Protein AF-A0A4T0QCF4-F1 (afdb_monomer)

Solvent-accessible surface area (backbone atoms only — not comparable to full-atom values): 8649 Å² total; per-residue (Å²): 113,71,84,49,94,88,44,47,91,65,91,44,74,54,41,56,61,52,53,56,56,51,55,62,52,53,51,54,53,50,42,52,51,8,63,70,32,96,41,76,65,14,33,54,38,25,51,54,42,39,56,48,37,57,56,30,49,54,54,38,52,52,45,52,50,58,53,35,71,74,61,73,53,44,25,62,70,60,45,40,62,68,34,72,86,58,52,46,48,73,89,35,43,73,53,45,53,53,38,53,54,24,55,40,43,61,62,43,35,87,92,48,32,88,54,76,42,61,87,82,48,82,46,32,44,68,70,77,51,54,74,69,59,50,52,51,50,54,51,49,52,54,49,52,46,60,70,66,63,59,60,74,85,66

InterPro domains:
  IPR001694 NADH:ubiquinone oxidoreductase, subunit 1/F420H2 oxidoreductase subunit H [PF00146] (1-145)
  IPR001694 NADH:ubiquinone oxidoreductase, subunit 1/F420H2 oxidoreductase subunit H [PTHR11432] (1-145)
  IPR018086 NADH:ubiquinone oxidoreductase, subunit 1, conserved site [PS00668] (111-124)

Organism: NCBI:txid1708541

Radius of gyration: 17.41 Å; Cα contacts (8 Å, |Δi|>4): 140; chains: 1; bounding box: 43×21×47 Å

Sequence (154 aa):
MPFGTGLVIGDYPLGLYFTLAIGALGIYGVLLAGWSANSKYAFIGSLRSTAQLISYELVFSSCLLAVLFLCGTLNYTRMIETQQAVWFIFPLLPLFVMYFISVLAETNRTPFDLVEAESELVSGFMTEHGSLVFVFFFLGEYSSIEDIICPNYL

Foldseek 3Di:
DAPDQVRDPDFDQQQQVVVLVVLVVVLVVLQVLQVPDPDPLLNVLSVVLSVQLVVLSVLLVVLLVVLCVVQVTNTLNSLLVVCPVPHVCVVCVVSVVSNVVSLCLNLCHPPNVSRCPCPPGPRRSNVPDDPVVVVVVVVVSVVSNVVSPPSSND

pLDDT: mean 76.63, std 11.57, range [44.66, 91.0]

Structure (mmCIF, N/CA/C/O backbone):
data_AF-A0A4T0QCF4-F1
#
_entry.id   AF-A0A4T0QCF4-F1
#
loop_
_atom_site.group_PDB
_atom_site.id
_atom_site.type_symbol
_atom_site.label_atom_id
_atom_site.label_alt_id
_atom_site.label_comp_id
_atom_site.label_asym_id
_atom_site.label_entity_id
_atom_site.label_seq_id
_atom_site.pdbx_PDB_ins_code
_atom_site.Cartn_x
_atom_site.Cartn_y
_atom_site.Cartn_z
_atom_site.occupancy
_atom_site.B_iso_or_equiv
_atom_site.auth_seq_id
_atom_site.auth_comp_id
_atom_site.auth_asym_id
_atom_site.auth_atom_id
_atom_site.pdbx_PDB_model_num
ATOM 1 N N . MET A 1 1 ? 1.312 -5.238 13.443 1.00 65.56 1 MET A N 1
ATOM 2 C CA . MET A 1 1 ? 0.005 -5.804 13.059 1.00 65.56 1 MET A CA 1
ATOM 3 C C . MET A 1 1 ? -0.492 -6.710 14.174 1.00 65.56 1 MET A C 1
ATOM 5 O O . MET A 1 1 ? 0.321 -7.472 14.695 1.00 65.56 1 MET A O 1
ATOM 9 N N . PRO A 1 2 ? -1.753 -6.581 14.608 1.00 67.88 2 PRO A N 1
ATOM 10 C CA . PRO A 1 2 ? -2.372 -7.513 15.545 1.00 67.88 2 PRO A CA 1
ATOM 11 C C . PRO A 1 2 ? -2.864 -8.775 14.815 1.00 67.88 2 PRO A C 1
ATOM 13 O O . PRO A 1 2 ? -3.651 -8.683 13.880 1.00 67.88 2 PRO A O 1
ATOM 16 N N . PHE A 1 3 ? -2.427 -9.957 15.252 1.00 69.81 3 PHE A N 1
ATOM 17 C CA . PHE A 1 3 ? -2.906 -11.247 14.721 1.00 69.81 3 PHE A CA 1
ATOM 18 C C . PHE A 1 3 ? -4.048 -11.849 15.557 1.00 69.81 3 PHE A C 1
ATOM 20 O O . PHE A 1 3 ? -4.641 -12.858 15.189 1.00 69.81 3 PHE A O 1
ATOM 27 N N . GLY A 1 4 ? -4.355 -11.230 16.696 1.00 66.88 4 GLY A N 1
ATOM 28 C CA . GLY A 1 4 ? -5.403 -11.636 17.623 1.00 66.88 4 GLY A CA 1
ATOM 29 C C . GLY A 1 4 ? -5.385 -10.768 18.878 1.00 66.88 4 GLY A C 1
ATOM 30 O O . GLY A 1 4 ? -4.509 -9.914 19.044 1.00 66.88 4 GLY A O 1
ATOM 31 N N . THR A 1 5 ? -6.336 -10.989 19.786 1.00 63.38 5 THR A N 1
ATOM 32 C CA . THR A 1 5 ? -6.418 -10.267 21.066 1.00 63.38 5 THR A CA 1
ATOM 33 C C . THR A 1 5 ? -5.138 -10.468 21.881 1.00 63.38 5 THR A C 1
ATOM 35 O O . THR A 1 5 ? -4.864 -11.573 22.347 1.00 63.38 5 THR A O 1
ATOM 38 N N . GLY A 1 6 ? -4.337 -9.409 22.030 1.00 65.75 6 GLY A N 1
ATOM 39 C CA . GLY A 1 6 ? -3.051 -9.436 22.742 1.00 65.75 6 GLY A CA 1
ATOM 40 C C . GLY A 1 6 ? -1.864 -10.007 21.950 1.00 65.75 6 GLY A C 1
ATOM 41 O O . GLY A 1 6 ? -0.740 -9.973 22.442 1.00 65.75 6 GLY A O 1
ATOM 42 N N . LEU A 1 7 ? -2.075 -10.483 20.718 1.00 71.44 7 LEU A N 1
ATOM 43 C CA . LEU A 1 7 ? -1.019 -10.957 19.816 1.00 71.44 7 LEU A CA 1
ATOM 44 C C . LEU A 1 7 ? -0.554 -9.808 18.920 1.00 71.44 7 LEU A C 1
ATOM 46 O O . LEU A 1 7 ? -0.879 -9.742 17.733 1.00 71.44 7 LEU A O 1
ATOM 50 N N . VAL A 1 8 ? 0.192 -8.878 19.516 1.00 74.06 8 VAL A N 1
ATOM 51 C CA . VAL A 1 8 ? 0.767 -7.720 18.823 1.00 74.06 8 VAL A CA 1
ATOM 52 C C . VAL A 1 8 ? 2.252 -7.634 19.137 1.00 74.06 8 VAL A C 1
ATOM 54 O O . VAL A 1 8 ? 2.644 -7.645 20.299 1.00 74.06 8 VAL A O 1
ATOM 57 N N . ILE A 1 9 ? 3.080 -7.524 18.096 1.00 70.88 9 ILE A N 1
ATOM 58 C CA . ILE A 1 9 ? 4.541 -7.394 18.237 1.00 70.88 9 ILE A CA 1
ATOM 59 C C . ILE A 1 9 ? 4.910 -6.073 18.940 1.00 70.88 9 ILE A C 1
ATOM 61 O O . ILE A 1 9 ? 5.844 -6.027 19.733 1.00 70.88 9 ILE A O 1
ATOM 65 N N . GLY A 1 10 ? 4.148 -5.007 18.684 1.00 72.00 10 GLY A N 1
ATOM 66 C CA . GLY A 1 10 ? 4.257 -3.725 19.374 1.00 72.00 10 GLY A CA 1
ATOM 67 C C . GLY A 1 10 ? 2.939 -2.962 19.297 1.00 72.00 10 GLY A C 1
ATOM 68 O O . GLY A 1 10 ? 2.443 -2.692 18.201 1.00 72.00 10 GLY A O 1
ATOM 69 N N . ASP A 1 11 ? 2.361 -2.652 20.457 1.00 74.44 11 ASP A N 1
ATOM 70 C CA . ASP A 1 11 ? 1.136 -1.863 20.561 1.00 74.44 11 ASP A CA 1
ATOM 71 C C . ASP A 1 11 ? 1.480 -0.367 20.582 1.00 74.44 11 ASP A C 1
ATOM 73 O O . ASP A 1 11 ? 1.794 0.216 21.622 1.00 74.44 11 ASP A O 1
ATOM 77 N N . TYR A 1 12 ? 1.496 0.243 19.396 1.00 80.38 12 TYR A N 1
ATOM 78 C CA . TYR A 1 12 ? 1.795 1.661 19.236 1.00 80.38 12 TYR A CA 1
ATOM 79 C C . TYR A 1 12 ? 0.503 2.486 19.167 1.00 80.38 12 TYR A C 1
ATOM 81 O O . TYR A 1 12 ? -0.371 2.193 18.346 1.00 80.38 12 TYR A O 1
ATOM 89 N N . PRO A 1 13 ? 0.396 3.599 19.922 1.00 82.75 13 PRO A N 1
ATOM 90 C CA . PRO A 1 13 ? -0.788 4.460 19.882 1.00 82.75 13 PRO A CA 1
ATOM 91 C C . PRO A 1 13 ? -1.001 5.142 18.519 1.00 82.75 13 PRO A C 1
ATOM 93 O O . PRO A 1 13 ? -2.112 5.568 18.221 1.00 82.75 13 PRO A O 1
ATOM 96 N N . LEU A 1 14 ? 0.049 5.233 17.694 1.00 84.56 14 LEU A N 1
ATOM 97 C CA . LEU A 1 14 ? 0.043 5.829 16.353 1.00 84.56 14 LEU A CA 1
ATOM 98 C C . LEU A 1 14 ? 0.211 4.766 15.248 1.00 84.56 14 LEU A C 1
ATOM 100 O O . LEU A 1 14 ? 0.788 5.050 14.201 1.00 84.56 14 LEU A O 1
ATOM 104 N N . GLY A 1 15 ? -0.264 3.538 15.484 1.00 83.44 15 GLY A N 1
ATOM 105 C CA . GLY A 1 15 ? -0.063 2.401 14.580 1.00 83.44 15 GLY A CA 1
ATOM 106 C C . GLY A 1 15 ? -0.485 2.665 13.130 1.00 83.44 15 GLY A C 1
ATOM 107 O O . GLY A 1 15 ? 0.269 2.340 12.214 1.00 83.44 15 GLY A O 1
ATOM 108 N N . LEU A 1 16 ? -1.641 3.302 12.917 1.00 85.12 16 LEU A N 1
ATOM 109 C CA . LEU A 1 16 ? -2.133 3.616 11.569 1.00 85.12 16 LEU A CA 1
ATOM 110 C C . LEU A 1 16 ? -1.285 4.661 10.830 1.00 85.12 16 LEU A C 1
ATOM 112 O O . LEU A 1 16 ? -1.070 4.548 9.630 1.00 85.12 16 LEU A O 1
ATOM 116 N N . TYR A 1 17 ? -0.743 5.658 11.530 1.00 86.44 17 TYR A N 1
ATOM 117 C CA . TYR A 1 17 ? 0.171 6.610 10.889 1.00 86.44 17 TYR A CA 1
ATOM 118 C C . TYR A 1 17 ? 1.507 5.973 10.518 1.00 86.44 17 TYR A C 1
ATOM 120 O O . TYR A 1 17 ? 2.120 6.362 9.528 1.00 86.44 17 TYR A O 1
ATOM 128 N N . PHE A 1 18 ? 1.964 5.005 11.310 1.00 86.12 18 PHE A N 1
ATOM 129 C CA . PHE A 1 18 ? 3.225 4.325 11.056 1.00 86.12 18 PHE A CA 1
ATOM 130 C C . PHE A 1 18 ? 3.196 3.518 9.753 1.00 86.12 18 PHE A C 1
ATOM 132 O O . PHE A 1 18 ? 4.159 3.566 8.993 1.00 86.12 18 PHE A O 1
ATOM 139 N N . THR A 1 19 ? 2.096 2.826 9.454 1.00 83.00 19 THR A N 1
ATOM 140 C CA . THR A 1 19 ? 1.975 2.075 8.192 1.00 83.00 19 THR A CA 1
ATOM 141 C C . THR A 1 19 ? 1.875 2.995 6.988 1.00 83.00 19 THR A C 1
ATOM 143 O O . THR A 1 19 ? 2.583 2.762 6.017 1.00 83.00 19 THR A O 1
ATOM 146 N N . LEU A 1 20 ? 1.104 4.083 7.082 1.00 84.56 20 LEU A N 1
ATOM 147 C CA . LEU A 1 20 ? 1.063 5.121 6.045 1.00 84.56 20 LEU A CA 1
ATOM 148 C C . LEU A 1 20 ? 2.457 5.708 5.769 1.00 84.56 20 LEU A C 1
ATOM 150 O O . LEU A 1 20 ? 2.844 5.916 4.624 1.00 84.56 20 LEU A O 1
ATOM 154 N N . ALA A 1 21 ? 3.248 5.948 6.819 1.00 87.75 21 ALA A N 1
ATOM 155 C CA . ALA A 1 21 ? 4.607 6.457 6.664 1.00 87.75 21 ALA A CA 1
ATOM 156 C C . ALA A 1 21 ? 5.545 5.447 5.977 1.00 87.75 21 ALA A C 1
ATOM 158 O O . ALA A 1 21 ? 6.400 5.854 5.193 1.00 87.75 21 ALA A O 1
ATOM 159 N N . ILE A 1 22 ? 5.397 4.147 6.256 1.00 85.00 22 ILE A N 1
ATOM 160 C CA . ILE A 1 22 ? 6.180 3.096 5.591 1.00 85.00 22 ILE A CA 1
ATOM 161 C C . ILE A 1 22 ? 5.757 2.931 4.127 1.00 85.00 22 ILE A C 1
ATOM 163 O O . ILE A 1 22 ? 6.637 2.839 3.273 1.00 85.00 22 ILE A O 1
ATOM 167 N N . GLY A 1 23 ? 4.454 2.959 3.824 1.00 81.50 23 GLY A N 1
ATOM 168 C CA . GLY A 1 23 ? 3.940 2.899 2.447 1.00 81.50 23 GLY A CA 1
ATOM 169 C C . GLY A 1 23 ? 4.537 4.002 1.571 1.00 81.50 23 GLY A C 1
ATOM 170 O O . GLY A 1 23 ? 5.157 3.732 0.540 1.00 81.50 23 GLY A O 1
ATOM 171 N N . ALA A 1 24 ? 4.536 5.241 2.075 1.00 84.94 24 ALA A N 1
ATOM 172 C CA . ALA A 1 24 ? 5.143 6.382 1.390 1.00 84.94 24 ALA A CA 1
ATOM 173 C C . ALA A 1 24 ? 6.654 6.217 1.107 1.00 84.94 24 ALA A C 1
ATOM 175 O O . ALA A 1 24 ? 7.157 6.744 0.111 1.00 84.94 24 ALA A O 1
ATOM 176 N N . LEU A 1 25 ? 7.398 5.484 1.947 1.00 86.62 25 LEU A N 1
ATOM 177 C CA . LEU A 1 25 ? 8.819 5.200 1.707 1.00 86.62 25 LEU A CA 1
ATOM 178 C C . LEU A 1 25 ? 9.036 4.214 0.546 1.00 86.62 25 LEU A C 1
ATOM 180 O O . LEU A 1 25 ? 10.048 4.321 -0.150 1.00 86.62 25 LEU A O 1
ATOM 184 N N . GLY A 1 26 ? 8.089 3.305 0.292 1.00 82.88 26 GLY A N 1
ATOM 185 C CA . GLY A 1 26 ? 8.157 2.337 -0.809 1.00 82.88 26 GLY A CA 1
ATOM 186 C C . GLY A 1 26 ? 8.233 2.999 -2.190 1.00 82.88 26 GLY A C 1
ATOM 187 O O . GLY A 1 26 ? 8.994 2.561 -3.055 1.00 82.88 26 GLY A O 1
ATOM 188 N N . ILE A 1 27 ? 7.543 4.130 -2.364 1.00 85.56 27 ILE A N 1
ATOM 189 C CA . ILE A 1 27 ? 7.520 4.913 -3.610 1.00 85.56 27 ILE A CA 1
ATOM 190 C C . ILE A 1 27 ? 8.929 5.395 -3.995 1.00 85.56 27 ILE A C 1
ATOM 192 O O . ILE A 1 27 ? 9.322 5.341 -5.164 1.00 85.56 27 ILE A O 1
ATOM 196 N N . TYR A 1 28 ? 9.731 5.820 -3.014 1.00 86.75 28 TYR A N 1
ATOM 197 C CA . TYR A 1 28 ? 11.112 6.239 -3.262 1.00 86.75 28 TYR A CA 1
ATOM 198 C C . TYR A 1 28 ? 11.989 5.085 -3.754 1.00 86.75 28 TYR A C 1
ATOM 200 O O . TYR A 1 28 ? 12.886 5.312 -4.567 1.00 86.75 28 TYR A O 1
ATOM 208 N N . GLY A 1 29 ? 11.716 3.856 -3.305 1.00 84.00 29 GLY A N 1
ATOM 209 C CA . GLY A 1 29 ? 12.415 2.659 -3.770 1.00 84.00 29 GLY A CA 1
ATOM 210 C C . GLY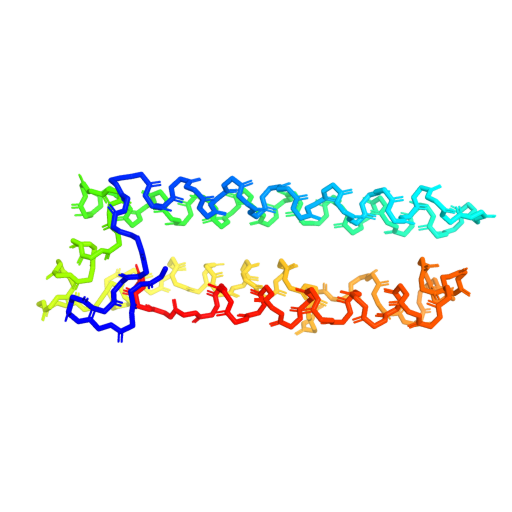 A 1 29 ? 12.284 2.475 -5.281 1.00 84.00 29 GLY A C 1
ATOM 211 O O . GLY A 1 29 ? 13.290 2.300 -5.967 1.00 84.00 29 GLY A O 1
ATOM 212 N N . VAL A 1 30 ? 11.067 2.613 -5.814 1.00 81.12 30 VAL A N 1
ATOM 213 C CA . VAL A 1 30 ? 10.782 2.470 -7.253 1.00 81.12 30 VAL A CA 1
ATOM 214 C C . VAL A 1 30 ? 11.442 3.585 -8.073 1.00 81.12 30 VAL A C 1
ATOM 216 O O . VAL A 1 30 ? 12.015 3.331 -9.135 1.00 81.12 30 VAL A O 1
ATOM 219 N N . LEU A 1 31 ? 11.427 4.820 -7.566 1.00 85.19 31 LEU A N 1
ATOM 220 C CA . LEU A 1 31 ? 12.036 5.961 -8.252 1.00 85.19 31 LEU A CA 1
ATOM 221 C C . LEU A 1 31 ? 13.566 5.848 -8.321 1.00 85.19 31 LEU A C 1
ATOM 223 O O . LEU A 1 31 ? 14.158 6.071 -9.378 1.00 85.19 31 LEU A O 1
ATOM 227 N N . LEU A 1 32 ? 14.215 5.483 -7.212 1.00 86.31 32 LEU A N 1
ATOM 228 C CA . LEU A 1 32 ? 15.669 5.311 -7.164 1.00 86.31 32 LEU A CA 1
ATOM 229 C C . LEU A 1 32 ? 16.124 4.104 -7.993 1.00 86.31 32 LEU A C 1
ATOM 231 O O . LEU A 1 32 ? 17.146 4.186 -8.676 1.00 86.31 32 LEU A O 1
ATOM 235 N N . ALA A 1 33 ? 15.342 3.021 -7.997 1.00 80.44 33 ALA A N 1
ATOM 236 C CA . ALA A 1 33 ? 15.586 1.846 -8.827 1.00 80.44 33 ALA A CA 1
ATOM 237 C C . ALA A 1 33 ? 15.636 2.186 -10.318 1.00 80.44 33 ALA A C 1
ATOM 239 O O . ALA A 1 33 ? 16.565 1.779 -11.017 1.00 80.44 33 ALA A O 1
ATOM 240 N N . GLY A 1 34 ? 14.674 2.976 -10.796 1.00 79.62 34 GLY A N 1
ATOM 241 C CA . GLY A 1 34 ? 14.650 3.420 -12.185 1.00 79.62 34 GLY A CA 1
ATOM 242 C C . GLY A 1 34 ? 15.684 4.493 -12.515 1.00 79.62 34 GLY A C 1
ATOM 243 O O . GLY A 1 34 ? 16.152 4.545 -13.647 1.00 79.62 34 GLY A O 1
ATOM 244 N N . TRP A 1 35 ? 16.097 5.319 -11.546 1.00 83.00 35 TRP A N 1
ATOM 245 C CA . TRP A 1 35 ? 17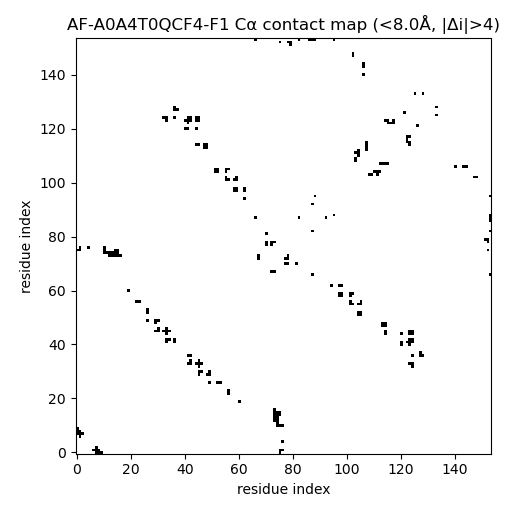.197 6.271 -11.745 1.00 83.00 35 TRP A CA 1
ATOM 246 C C . TRP A 1 35 ? 18.562 5.584 -11.852 1.00 83.00 35 TRP A C 1
ATOM 248 O O . TRP A 1 35 ? 19.426 6.041 -12.595 1.00 83.00 35 TRP A O 1
ATOM 258 N N . SER A 1 36 ? 18.749 4.475 -11.133 1.00 83.94 36 SER A N 1
ATOM 259 C CA . SER A 1 36 ? 19.966 3.665 -11.231 1.00 83.94 36 SER A CA 1
ATOM 260 C C . SER A 1 36 ? 20.080 2.880 -12.543 1.00 83.94 36 SER A C 1
ATOM 262 O O . SER A 1 36 ? 21.180 2.453 -12.892 1.00 83.94 36 SER A O 1
ATOM 264 N N . ALA A 1 37 ? 18.974 2.725 -13.281 1.00 75.12 37 ALA A N 1
ATOM 265 C CA . ALA A 1 37 ? 18.985 2.140 -14.612 1.00 75.12 37 ALA A CA 1
ATOM 266 C C . ALA A 1 37 ? 19.606 3.130 -15.617 1.00 75.12 37 ALA A C 1
ATOM 268 O O . ALA A 1 37 ? 19.172 4.272 -15.773 1.00 75.12 37 ALA A O 1
ATOM 269 N N . ASN A 1 38 ? 20.628 2.683 -16.332 1.00 75.19 38 ASN A N 1
ATOM 270 C CA . ASN A 1 38 ? 21.386 3.403 -17.345 1.00 75.19 38 ASN A CA 1
ATOM 271 C C . ASN A 1 38 ? 20.672 3.433 -18.717 1.00 75.19 38 ASN A C 1
ATOM 273 O O . ASN A 1 38 ? 21.311 3.476 -19.771 1.00 75.19 38 ASN A O 1
ATOM 277 N N . SER A 1 39 ? 19.335 3.451 -18.712 1.00 76.81 39 SER A N 1
ATOM 278 C CA . SER A 1 39 ? 18.489 3.552 -19.901 1.00 76.81 39 SER A CA 1
ATOM 279 C C . SER A 1 39 ? 17.425 4.630 -19.732 1.00 76.81 39 SER A C 1
ATOM 281 O O . SER A 1 39 ? 16.655 4.664 -18.771 1.00 76.81 39 SER A O 1
ATOM 283 N N . LYS A 1 40 ? 17.324 5.508 -20.737 1.00 79.12 40 LYS A N 1
ATOM 284 C CA . LYS A 1 40 ? 16.324 6.587 -20.770 1.00 79.12 40 LYS A CA 1
ATOM 285 C C . LYS A 1 40 ? 14.887 6.047 -20.711 1.00 79.12 40 LYS A C 1
ATOM 287 O O . LYS A 1 40 ? 14.023 6.693 -20.126 1.00 79.12 40 LYS A O 1
ATOM 292 N N . TYR A 1 41 ? 14.633 4.883 -21.307 1.00 80.38 41 TYR A N 1
ATOM 293 C CA . TYR A 1 41 ? 13.304 4.267 -21.332 1.00 80.38 41 TYR A CA 1
ATOM 294 C C . TYR A 1 41 ? 12.924 3.665 -19.976 1.00 80.38 41 TYR A C 1
ATOM 296 O O . TYR A 1 41 ? 11.784 3.827 -19.546 1.00 80.38 41 TYR A O 1
ATOM 304 N N . ALA A 1 42 ? 13.889 3.060 -19.277 1.00 76.69 42 ALA A N 1
ATOM 305 C CA . ALA A 1 42 ? 13.696 2.531 -17.930 1.00 76.69 42 ALA A CA 1
ATOM 306 C C . ALA A 1 42 ? 13.332 3.645 -16.935 1.00 76.69 42 ALA A C 1
ATOM 308 O O . ALA A 1 42 ? 12.371 3.503 -16.180 1.00 76.69 42 ALA A O 1
ATOM 309 N N . PHE A 1 43 ? 14.016 4.794 -17.011 1.00 81.94 43 PHE A N 1
ATOM 310 C CA . PHE A 1 43 ? 13.722 5.949 -16.158 1.00 81.94 43 PHE A CA 1
ATOM 311 C C . PHE A 1 43 ? 12.338 6.571 -16.423 1.00 81.94 43 PHE A C 1
ATOM 313 O O . PHE A 1 43 ? 11.630 6.970 -15.500 1.00 81.94 43 PHE A O 1
ATOM 320 N N . ILE A 1 44 ? 11.907 6.652 -17.687 1.00 82.44 44 ILE A N 1
ATOM 321 C CA . ILE A 1 44 ? 10.559 7.148 -18.018 1.00 82.44 44 ILE A CA 1
ATOM 322 C C . ILE A 1 44 ? 9.484 6.155 -17.548 1.00 82.44 44 ILE A C 1
ATOM 324 O O . ILE A 1 44 ? 8.439 6.578 -17.050 1.00 82.44 44 ILE A O 1
ATOM 328 N N . GLY A 1 45 ? 9.744 4.849 -17.660 1.00 79.44 45 GLY A N 1
ATOM 329 C CA . GLY A 1 45 ? 8.873 3.801 -17.124 1.00 79.44 45 GLY A CA 1
ATOM 330 C C . GLY A 1 45 ? 8.701 3.907 -15.606 1.00 79.44 45 GLY A C 1
ATOM 331 O O . GLY A 1 45 ? 7.573 3.930 -15.116 1.00 79.44 45 GLY A O 1
ATOM 332 N N . SER A 1 46 ? 9.798 4.089 -14.861 1.00 80.81 46 SER A N 1
ATOM 333 C CA . SER A 1 46 ? 9.745 4.268 -13.403 1.00 80.81 46 SER A CA 1
ATOM 334 C C . SER A 1 46 ? 9.090 5.584 -12.973 1.00 80.81 46 SER A C 1
ATOM 336 O O . SER A 1 46 ? 8.491 5.668 -11.906 1.00 80.81 46 SER A O 1
ATOM 338 N N . LEU A 1 47 ? 9.174 6.645 -13.779 1.00 85.69 47 LEU A N 1
ATOM 339 C CA . LEU A 1 47 ? 8.444 7.885 -13.499 1.00 85.69 47 LEU A CA 1
ATOM 340 C C . LEU A 1 47 ? 6.928 7.699 -13.639 1.00 85.69 47 LEU A C 1
ATOM 342 O O . LEU A 1 47 ? 6.170 8.224 -12.823 1.00 85.69 47 LEU A O 1
ATOM 346 N N . ARG A 1 48 ? 6.479 6.932 -14.640 1.00 84.69 48 ARG A N 1
ATOM 347 C CA . ARG A 1 48 ? 5.057 6.597 -14.820 1.00 84.69 48 ARG A CA 1
ATOM 348 C C . ARG A 1 48 ? 4.529 5.737 -13.673 1.00 84.69 48 ARG A C 1
ATOM 350 O O . ARG A 1 48 ? 3.456 6.036 -13.157 1.00 84.69 48 ARG A O 1
ATOM 357 N N . SER A 1 49 ? 5.297 4.734 -13.245 1.00 81.38 49 SER A N 1
ATOM 358 C CA . SER A 1 49 ? 4.941 3.903 -12.089 1.00 81.38 49 SER A CA 1
ATOM 359 C C . SER A 1 49 ? 4.827 4.722 -10.812 1.00 81.38 49 SER A C 1
ATOM 361 O O . SER A 1 49 ? 3.841 4.632 -10.090 1.00 81.38 49 SER A O 1
ATOM 363 N N . THR A 1 50 ? 5.803 5.595 -10.570 1.00 86.75 50 THR A N 1
ATOM 364 C CA . THR A 1 50 ? 5.819 6.455 -9.388 1.00 86.75 50 THR A CA 1
ATOM 365 C C . THR A 1 50 ? 4.601 7.383 -9.378 1.00 86.75 50 THR A C 1
ATOM 367 O O . THR A 1 50 ? 3.951 7.532 -8.348 1.00 86.75 50 THR A O 1
ATOM 370 N N . ALA A 1 51 ? 4.230 7.965 -10.525 1.00 88.12 51 ALA A N 1
ATOM 371 C CA . ALA A 1 51 ? 3.036 8.805 -10.632 1.00 88.12 51 ALA A CA 1
ATOM 372 C C . ALA A 1 51 ? 1.735 8.041 -10.320 1.00 88.12 51 ALA A C 1
ATOM 374 O O . ALA A 1 51 ? 0.846 8.588 -9.661 1.00 88.12 51 ALA A O 1
ATOM 375 N N . GLN A 1 52 ? 1.630 6.782 -10.757 1.00 87.06 52 GLN A N 1
ATOM 376 C CA . GLN A 1 52 ? 0.523 5.898 -10.394 1.00 87.06 52 GLN A CA 1
ATOM 377 C C . GLN A 1 52 ? 0.497 5.639 -8.884 1.00 87.06 52 GLN A C 1
ATOM 379 O O . GLN A 1 52 ? -0.518 5.912 -8.247 1.00 87.06 52 GLN A O 1
ATOM 384 N N . LEU A 1 53 ? 1.609 5.175 -8.308 1.00 87.00 53 LEU A N 1
ATOM 385 C CA . LEU A 1 53 ? 1.701 4.836 -6.885 1.00 87.00 53 LEU A CA 1
ATOM 386 C C . LEU A 1 53 ? 1.324 6.024 -5.992 1.00 87.00 53 LEU A C 1
ATOM 388 O O . LEU A 1 53 ? 0.476 5.884 -5.119 1.00 87.00 53 LEU A O 1
ATOM 392 N N . ILE A 1 54 ? 1.844 7.224 -6.279 1.00 90.38 54 ILE A N 1
ATOM 393 C CA . ILE A 1 54 ? 1.506 8.448 -5.528 1.00 90.38 54 ILE A CA 1
ATOM 394 C C . ILE A 1 54 ? 0.004 8.760 -5.599 1.00 90.38 54 ILE A C 1
ATOM 396 O O . ILE A 1 54 ? -0.594 9.198 -4.615 1.00 90.38 54 ILE A O 1
ATOM 400 N N . SER A 1 55 ? -0.614 8.556 -6.764 1.00 90.88 55 SER A N 1
ATOM 401 C CA . SER A 1 55 ? -2.035 8.849 -6.959 1.00 90.88 55 SER A CA 1
ATOM 402 C C . SER A 1 55 ? -2.921 7.910 -6.137 1.00 90.88 55 SER A C 1
ATOM 404 O O . SER A 1 55 ? -3.880 8.365 -5.514 1.00 90.88 55 SER A O 1
ATOM 406 N N . TYR A 1 56 ? -2.592 6.614 -6.103 1.00 89.25 56 TYR A N 1
ATOM 407 C CA . TYR A 1 56 ? -3.368 5.617 -5.361 1.00 89.25 56 TYR A CA 1
ATOM 408 C C . TYR A 1 56 ? -3.080 5.615 -3.854 1.00 89.25 56 TYR A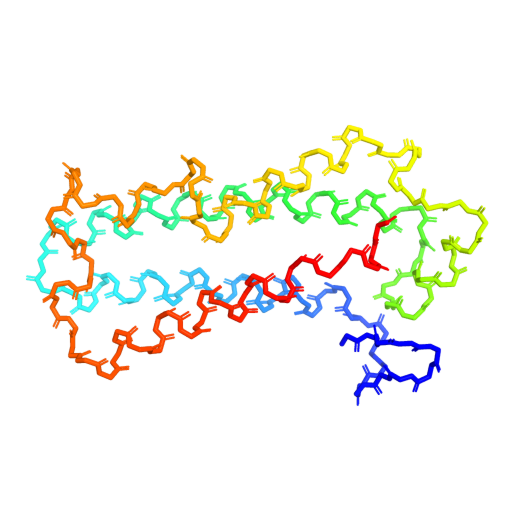 C 1
ATOM 410 O O . TYR A 1 56 ? -4.012 5.375 -3.088 1.00 89.25 56 TYR A O 1
ATOM 418 N N . GLU A 1 57 ? -1.880 6.018 -3.425 1.00 87.88 57 GLU A N 1
ATOM 419 C CA . GLU A 1 57 ? -1.537 6.275 -2.016 1.00 87.88 57 GLU A CA 1
ATOM 420 C C . GLU A 1 57 ? -2.461 7.341 -1.396 1.00 87.88 57 GLU A C 1
ATOM 422 O O . GLU A 1 57 ? -2.944 7.225 -0.265 1.00 87.88 57 GLU A O 1
ATOM 427 N N . LEU A 1 58 ? -2.773 8.395 -2.158 1.00 91.00 58 LEU A N 1
ATOM 428 C CA . LEU A 1 58 ? -3.675 9.449 -1.695 1.00 91.00 58 LEU A CA 1
ATOM 429 C C . LEU A 1 58 ? -5.112 8.931 -1.524 1.00 91.00 58 LEU A C 1
ATOM 431 O O . LEU A 1 58 ? -5.797 9.284 -0.563 1.00 91.00 58 LEU A O 1
ATOM 435 N N . VAL A 1 59 ? -5.570 8.058 -2.423 1.00 90.81 59 VAL A N 1
ATOM 436 C CA . VAL A 1 59 ? -6.893 7.429 -2.303 1.00 90.81 59 VAL A CA 1
ATOM 437 C C . VAL A 1 59 ? -6.918 6.456 -1.119 1.00 90.81 59 VAL A C 1
ATOM 439 O O . VAL A 1 59 ? -7.852 6.507 -0.317 1.00 90.81 59 VAL A O 1
ATOM 442 N N . PHE A 1 60 ? -5.879 5.637 -0.950 1.00 87.38 60 PHE A N 1
ATOM 443 C CA . PHE A 1 60 ? -5.727 4.707 0.171 1.00 87.38 60 PHE A CA 1
ATOM 444 C C . PHE A 1 60 ? -5.750 5.427 1.527 1.00 87.38 60 PHE A C 1
ATOM 446 O O . PHE A 1 60 ? -6.580 5.121 2.388 1.00 87.38 60 PHE A O 1
ATOM 453 N N . SER A 1 61 ? -4.919 6.459 1.688 1.00 88.56 61 SER A N 1
ATOM 454 C CA . SER A 1 61 ? -4.877 7.276 2.906 1.00 88.56 61 SER A CA 1
ATOM 455 C C . SER A 1 61 ? -6.209 7.979 3.185 1.00 88.56 61 SER A C 1
ATOM 457 O O . SER A 1 61 ? -6.645 8.028 4.337 1.00 88.56 61 SER A O 1
ATOM 459 N N . SER A 1 62 ? -6.919 8.448 2.152 1.00 88.75 62 SER A N 1
ATOM 460 C CA . SER A 1 62 ? -8.260 9.023 2.317 1.00 88.75 62 SER A CA 1
ATOM 461 C C . SER A 1 62 ? -9.301 7.999 2.797 1.00 88.75 62 SER A C 1
ATOM 463 O O . SER A 1 62 ? -10.128 8.324 3.652 1.00 88.75 62 SER A O 1
ATOM 465 N N . CYS A 1 63 ? -9.228 6.747 2.326 1.00 88.62 63 CYS A N 1
ATOM 466 C CA . CYS A 1 63 ? -10.101 5.668 2.791 1.00 88.62 63 CYS A CA 1
ATOM 467 C C . CYS A 1 63 ? -9.818 5.329 4.261 1.00 88.62 63 CYS A C 1
ATOM 469 O O . CYS A 1 63 ? -10.745 5.243 5.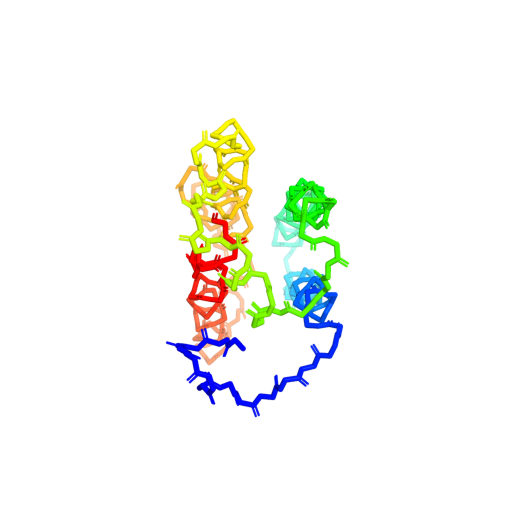066 1.00 88.62 63 CYS A O 1
ATOM 471 N N . LEU A 1 64 ? -8.543 5.222 4.647 1.00 86.19 64 LEU A N 1
ATOM 472 C CA . LEU A 1 64 ? -8.162 4.977 6.041 1.00 86.19 64 LEU A CA 1
ATOM 473 C C . LEU A 1 64 ? -8.583 6.121 6.976 1.00 86.19 64 LEU A C 1
ATOM 475 O O . LEU A 1 64 ? -9.028 5.868 8.096 1.00 86.19 64 LEU A O 1
ATOM 479 N N . LEU A 1 65 ? -8.518 7.375 6.518 1.00 88.38 65 LEU A N 1
ATOM 480 C CA . LEU A 1 65 ? -9.029 8.521 7.276 1.00 88.38 65 LEU A CA 1
ATOM 481 C C . LEU A 1 65 ? -10.546 8.441 7.503 1.00 88.38 65 LEU A C 1
ATOM 483 O O . LEU A 1 65 ? -11.014 8.769 8.593 1.00 88.38 65 LEU A O 1
ATOM 487 N N . ALA A 1 66 ? -11.320 7.976 6.519 1.00 87.62 66 ALA A N 1
ATOM 488 C CA . ALA A 1 66 ? -12.763 7.791 6.682 1.00 87.62 66 ALA A CA 1
ATOM 489 C C . ALA A 1 66 ? -13.098 6.748 7.767 1.00 87.62 66 ALA A C 1
ATOM 491 O O . ALA A 1 66 ? -13.993 6.979 8.581 1.00 87.62 66 ALA A O 1
ATOM 492 N N . VAL A 1 67 ? -12.342 5.646 7.840 1.00 84.81 67 VAL A N 1
ATOM 493 C CA . VAL A 1 67 ? -12.472 4.637 8.912 1.00 84.81 67 VAL A CA 1
ATOM 494 C C . VAL A 1 67 ? -12.044 5.207 10.264 1.00 84.81 67 VAL A C 1
ATOM 496 O O . VAL A 1 67 ? -12.694 4.979 11.285 1.00 84.81 67 VAL A O 1
ATOM 499 N N . LEU A 1 68 ? -10.983 6.015 10.282 1.00 86.94 68 LEU A N 1
ATOM 500 C CA . LEU A 1 68 ? -10.500 6.666 11.494 1.00 86.94 68 LEU A CA 1
ATOM 501 C C . LEU A 1 68 ? -11.549 7.588 12.127 1.00 86.94 68 LEU A C 1
ATOM 503 O O . LEU A 1 68 ? -11.658 7.612 13.353 1.00 86.94 68 LEU A O 1
ATOM 507 N N . PHE A 1 69 ? -12.347 8.301 11.327 1.00 87.44 69 PHE A N 1
ATOM 508 C CA . PHE A 1 69 ? -13.441 9.126 11.853 1.00 87.44 69 PHE A CA 1
ATOM 509 C C . PHE A 1 69 ? -14.524 8.310 12.573 1.00 87.44 69 PHE A C 1
ATOM 511 O O . PHE A 1 69 ? -15.158 8.837 13.485 1.00 87.44 69 PHE A O 1
ATOM 518 N N . LEU A 1 70 ? -14.720 7.039 12.209 1.00 84.38 70 LEU A N 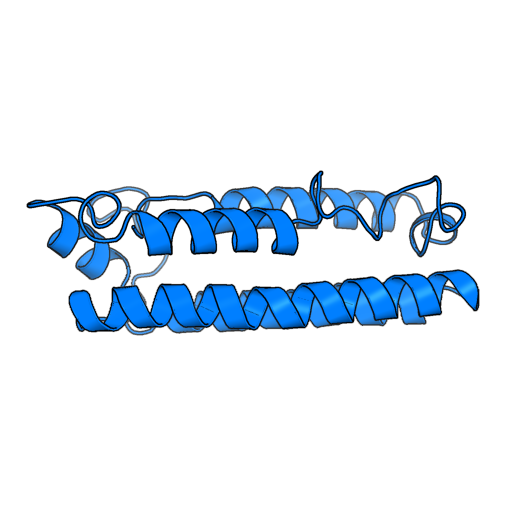1
ATOM 519 C CA . LEU A 1 70 ? -15.676 6.148 12.872 1.00 84.38 70 LEU A CA 1
ATOM 520 C C . LEU A 1 70 ? -15.101 5.527 14.150 1.00 84.38 70 LEU A C 1
ATOM 522 O O . LEU A 1 70 ? -15.804 5.427 15.152 1.00 84.38 70 LEU A O 1
ATOM 526 N N . CYS A 1 71 ? -13.825 5.133 14.135 1.00 84.56 71 CYS A N 1
ATOM 527 C CA . CYS A 1 71 ? -13.170 4.511 15.290 1.00 84.56 71 CYS A CA 1
ATOM 528 C C . CYS A 1 71 ? -12.749 5.517 16.370 1.00 84.56 71 CYS A C 1
ATOM 530 O O . CYS A 1 71 ? -12.727 5.180 17.550 1.00 84.56 71 CYS A O 1
ATOM 532 N N . GLY A 1 72 ? -12.337 6.729 15.982 1.00 85.25 72 GLY A N 1
ATOM 533 C CA . GLY A 1 72 ? -11.812 7.750 16.898 1.00 85.25 72 GLY A CA 1
ATOM 534 C C . GLY A 1 72 ? -10.450 7.417 17.529 1.00 85.25 72 GLY A C 1
ATOM 535 O O . GLY A 1 72 ? -9.977 8.151 18.396 1.00 85.25 72 GLY A O 1
ATOM 536 N N . THR A 1 73 ? -9.799 6.326 17.114 1.00 85.75 73 THR A N 1
ATOM 537 C CA . THR A 1 73 ? -8.497 5.883 17.636 1.00 85.75 73 THR A CA 1
ATOM 538 C C . THR A 1 73 ? -7.566 5.456 16.511 1.00 85.75 73 THR A C 1
ATOM 540 O O . THR A 1 73 ? -8.019 4.848 15.552 1.00 85.75 73 THR A O 1
ATOM 543 N N . LEU A 1 74 ? -6.264 5.699 16.668 1.00 84.69 74 LEU A N 1
ATOM 544 C CA . LEU A 1 74 ? -5.204 5.319 15.716 1.00 84.69 74 LEU A CA 1
ATOM 545 C C . LEU A 1 74 ? -4.541 3.970 16.022 1.00 84.69 74 LEU A C 1
ATOM 547 O O . LEU A 1 74 ? -3.638 3.534 15.303 1.00 84.69 74 LEU A O 1
ATOM 551 N N . ASN A 1 75 ? -4.953 3.340 17.120 1.00 85.44 75 ASN A N 1
ATOM 552 C CA . ASN A 1 75 ? -4.434 2.057 17.550 1.00 85.44 75 ASN A CA 1
ATOM 553 C C . ASN A 1 75 ? -5.218 0.923 16.876 1.00 85.44 75 ASN A C 1
ATOM 555 O O . ASN A 1 75 ? -6.443 0.866 16.979 1.00 85.44 75 ASN A O 1
ATOM 559 N N . TYR A 1 76 ? -4.496 -0.001 16.248 1.00 80.50 76 TYR A N 1
ATOM 560 C CA . TYR A 1 76 ? -5.055 -1.167 15.576 1.00 80.50 76 TYR A CA 1
ATOM 561 C C . TYR A 1 76 ? -5.864 -2.094 16.478 1.00 80.50 76 TYR A C 1
ATOM 563 O O . TYR A 1 76 ? -6.896 -2.596 16.048 1.00 80.50 76 TYR A O 1
ATOM 571 N N . THR A 1 77 ? -5.432 -2.321 17.721 1.00 83.06 77 THR A N 1
ATOM 572 C CA . THR A 1 77 ? -6.159 -3.210 18.644 1.00 83.06 77 THR A CA 1
ATOM 573 C C . THR A 1 77 ? -7.545 -2.656 18.942 1.00 83.06 77 THR A C 1
ATOM 575 O O . THR A 1 77 ? -8.543 -3.359 18.808 1.00 83.06 77 THR A O 1
ATOM 578 N N . ARG A 1 78 ? -7.613 -1.355 19.231 1.00 82.56 78 ARG A N 1
ATOM 579 C CA . ARG A 1 78 ? -8.868 -0.646 19.492 1.00 82.56 78 ARG A CA 1
ATOM 580 C C . ARG A 1 78 ? -9.766 -0.565 18.260 1.00 82.56 78 ARG A C 1
ATOM 582 O O . ARG A 1 78 ? -10.975 -0.677 18.409 1.00 82.56 78 ARG A O 1
ATOM 589 N N . MET A 1 79 ? -9.199 -0.413 17.060 1.00 82.69 79 MET A N 1
ATOM 590 C CA . MET A 1 79 ? -9.975 -0.451 15.812 1.00 82.69 79 MET A CA 1
ATOM 591 C C . MET A 1 79 ? -10.647 -1.811 15.575 1.00 82.69 79 MET A C 1
ATOM 593 O O . MET A 1 79 ? -11.776 -1.854 15.106 1.00 82.69 79 MET A O 1
ATOM 597 N N . ILE A 1 80 ? -9.991 -2.917 15.931 1.00 82.56 80 ILE A N 1
ATOM 598 C CA . ILE A 1 80 ? -10.595 -4.256 15.830 1.00 82.56 80 ILE A CA 1
ATOM 599 C C . ILE A 1 80 ? -11.682 -4.443 16.893 1.00 82.56 80 ILE A C 1
ATOM 601 O O . ILE A 1 80 ? -12.732 -5.029 16.633 1.00 82.56 80 ILE A O 1
ATOM 605 N N . GLU A 1 81 ? -11.461 -3.928 18.104 1.00 82.75 81 GLU A N 1
ATOM 606 C CA . GLU A 1 81 ? -12.444 -4.004 19.189 1.00 82.75 81 GLU A CA 1
ATOM 607 C C . GLU A 1 81 ? -13.739 -3.242 18.864 1.00 82.75 81 GLU A C 1
ATOM 609 O O . GLU A 1 81 ? -14.825 -3.720 19.195 1.00 82.75 81 GLU A O 1
ATOM 614 N N . THR A 1 82 ? -13.664 -2.102 18.168 1.00 82.44 82 THR A N 1
ATOM 615 C CA . THR A 1 82 ? -14.860 -1.350 17.745 1.00 82.44 82 THR A CA 1
ATOM 616 C C . THR A 1 82 ? -15.664 -2.065 16.655 1.00 82.44 82 THR A C 1
ATOM 618 O O . THR A 1 82 ? -16.870 -1.841 16.544 1.00 82.44 82 THR A O 1
ATOM 621 N N . GLN A 1 83 ? -15.040 -2.972 15.901 1.00 78.12 83 GLN A N 1
ATOM 622 C CA . GLN A 1 83 ? -15.673 -3.761 14.837 1.00 78.12 83 GLN A CA 1
ATOM 623 C C . GLN A 1 83 ? -16.404 -5.015 15.342 1.00 78.12 83 GLN A C 1
ATOM 625 O O . GLN A 1 83 ? -17.007 -5.735 14.546 1.00 78.12 83 GLN A O 1
ATOM 630 N N . GLN A 1 84 ? -16.412 -5.289 16.654 1.00 78.88 84 GLN A N 1
ATOM 631 C CA . GLN A 1 84 ? -17.081 -6.477 17.206 1.00 78.88 84 GLN A CA 1
ATOM 632 C C . GLN A 1 84 ? -18.600 -6.491 16.977 1.00 78.88 84 GLN A C 1
ATOM 634 O O . GLN A 1 84 ? -19.194 -7.564 16.891 1.00 78.88 84 GLN A O 1
ATOM 639 N N . ALA A 1 85 ? -19.236 -5.318 16.894 1.00 76.94 85 ALA A N 1
ATOM 640 C CA . ALA A 1 85 ? -20.682 -5.217 16.702 1.00 76.94 85 ALA A CA 1
ATOM 641 C C . ALA A 1 85 ? -21.089 -5.381 15.228 1.00 76.94 85 ALA A C 1
ATOM 643 O O . ALA A 1 85 ? -22.006 -6.139 14.919 1.00 76.94 85 ALA A O 1
ATOM 644 N N . VAL A 1 86 ? -20.422 -4.658 14.325 1.00 79.12 86 VAL A N 1
ATOM 645 C CA . VAL A 1 86 ? -20.643 -4.692 12.873 1.00 79.12 86 VAL A CA 1
ATOM 646 C C . VAL A 1 86 ? -19.304 -4.415 12.194 1.00 79.12 86 VAL A C 1
ATOM 648 O O . VAL A 1 86 ? -18.645 -3.432 12.529 1.00 79.12 86 VAL A O 1
ATOM 651 N N . TRP A 1 87 ? -18.919 -5.250 11.229 1.00 80.00 87 TRP A N 1
ATOM 652 C CA . TRP A 1 87 ? -17.723 -5.018 10.410 1.00 80.00 87 TRP A CA 1
ATOM 653 C C . TRP A 1 87 ? -17.934 -3.793 9.525 1.00 80.00 87 TRP A C 1
ATOM 655 O O . TRP A 1 87 ? -19.015 -3.656 8.944 1.00 80.00 87 TRP A O 1
ATOM 665 N N . PHE A 1 88 ? -16.933 -2.922 9.376 1.00 79.50 88 PHE A N 1
ATOM 666 C CA . PHE A 1 88 ? -17.079 -1.694 8.590 1.00 79.50 88 PHE A CA 1
ATOM 667 C C . PHE A 1 88 ? -17.271 -1.966 7.101 1.00 79.50 88 PHE A C 1
ATOM 669 O O . PHE A 1 88 ? -17.841 -1.122 6.414 1.00 79.50 88 PHE A O 1
ATOM 676 N N . ILE A 1 89 ? -16.943 -3.164 6.619 1.00 76.50 89 ILE A N 1
ATOM 677 C CA . ILE A 1 89 ? -17.268 -3.617 5.258 1.00 76.50 89 ILE A CA 1
ATOM 678 C C . ILE A 1 89 ? -18.755 -3.406 4.911 1.00 76.50 89 ILE A C 1
ATOM 680 O O . ILE A 1 89 ? -19.072 -2.982 3.801 1.00 76.50 89 ILE A O 1
ATOM 684 N N . PHE A 1 90 ? -19.683 -3.660 5.841 1.00 79.38 90 PHE A N 1
ATOM 685 C CA . PHE A 1 90 ? -21.122 -3.538 5.571 1.00 79.38 90 PHE A CA 1
ATOM 686 C C . PHE A 1 90 ? -21.623 -2.084 5.451 1.00 79.38 90 PHE A C 1
ATOM 688 O O . PHE A 1 90 ? -22.249 -1.767 4.438 1.00 79.38 90 PHE A O 1
ATOM 695 N N . PRO A 1 91 ? -21.385 -1.178 6.422 1.00 82.31 91 PRO A N 1
ATOM 696 C CA . PRO A 1 91 ? -21.805 0.219 6.314 1.00 82.31 91 PRO A CA 1
ATOM 697 C C . PRO A 1 91 ? -20.987 1.019 5.291 1.00 82.31 91 PRO A C 1
ATOM 699 O O . PRO A 1 91 ? -21.501 1.985 4.731 1.00 82.31 91 PRO A O 1
ATOM 702 N N . LEU A 1 92 ? -19.735 0.632 5.026 1.00 84.25 92 LEU A N 1
ATOM 703 C CA . LEU A 1 92 ? -18.811 1.345 4.140 1.00 84.25 92 LEU A CA 1
ATOM 704 C C . LEU A 1 92 ? -18.492 0.568 2.858 1.00 84.25 92 LEU A C 1
ATOM 706 O O . LEU A 1 92 ? -17.431 0.762 2.274 1.00 84.25 92 LEU A O 1
ATOM 710 N N . LEU A 1 93 ? -19.412 -0.259 2.361 1.00 84.62 93 LEU A N 1
ATOM 711 C CA . LEU A 1 93 ? -19.211 -1.046 1.139 1.00 84.62 93 LEU A CA 1
ATOM 712 C C . LEU A 1 93 ? -18.607 -0.258 -0.049 1.00 84.62 93 LEU A C 1
ATOM 714 O O . LEU A 1 93 ? -17.645 -0.750 -0.639 1.00 84.62 93 LEU A O 1
ATOM 718 N N . PRO A 1 94 ? -19.068 0.961 -0.412 1.00 86.38 94 PRO A N 1
ATOM 719 C CA . PRO A 1 94 ? -18.435 1.713 -1.501 1.00 86.38 94 PRO A CA 1
ATOM 720 C C . PRO A 1 94 ? -16.995 2.138 -1.180 1.00 86.38 94 PRO A C 1
ATOM 722 O O . PRO A 1 94 ? -16.145 2.147 -2.068 1.00 86.38 94 PRO A O 1
ATOM 725 N N . LEU A 1 95 ? -16.702 2.452 0.084 1.00 86.94 95 LEU A N 1
ATOM 726 C CA . LEU A 1 95 ? -15.353 2.789 0.534 1.00 86.94 95 LEU A CA 1
ATOM 727 C C . LEU A 1 95 ? -14.443 1.556 0.500 1.00 86.94 95 LEU A C 1
ATOM 729 O O . LEU A 1 95 ? -13.294 1.662 0.092 1.00 86.94 95 LEU A O 1
ATOM 733 N N . PHE A 1 96 ? -14.971 0.388 0.873 1.00 84.44 96 PHE A N 1
ATOM 734 C CA . PHE A 1 96 ? -14.260 -0.884 0.787 1.00 84.44 96 PHE A CA 1
ATOM 735 C C . PHE A 1 96 ? -13.882 -1.218 -0.661 1.00 84.44 96 PHE A C 1
ATOM 737 O O . PHE A 1 96 ? -12.761 -1.644 -0.919 1.00 84.44 96 PHE A O 1
ATOM 744 N N . VAL A 1 97 ? -14.774 -0.961 -1.624 1.00 87.69 97 VAL A N 1
ATOM 745 C CA . VAL A 1 97 ? -14.463 -1.140 -3.051 1.00 87.69 97 VAL A CA 1
ATOM 746 C C . VAL A 1 97 ? -13.352 -0.187 -3.501 1.00 87.69 97 VAL A C 1
ATOM 748 O O . VAL A 1 97 ? -12.427 -0.626 -4.181 1.00 87.69 97 VAL A O 1
ATOM 751 N N . MET A 1 98 ? -13.400 1.093 -3.110 1.00 88.88 98 MET A N 1
ATOM 752 C CA . MET A 1 98 ? -12.323 2.039 -3.439 1.00 88.88 98 MET A CA 1
ATOM 753 C C . MET A 1 98 ? -10.993 1.637 -2.802 1.00 88.88 98 MET A C 1
ATOM 755 O O . MET A 1 98 ? -9.974 1.637 -3.483 1.00 88.88 98 MET A O 1
ATOM 759 N N . TYR A 1 99 ? -11.021 1.234 -1.532 1.00 85.94 99 TYR A N 1
ATOM 760 C CA . TYR A 1 99 ? -9.863 0.706 -0.826 1.00 85.94 99 TYR A CA 1
ATOM 761 C C . TYR A 1 99 ? -9.269 -0.492 -1.571 1.00 85.94 99 TYR A C 1
ATOM 763 O O . TYR A 1 99 ? -8.094 -0.470 -1.911 1.00 85.94 99 TYR A O 1
ATOM 771 N N . PHE A 1 100 ? -10.082 -1.492 -1.920 1.00 84.38 100 PHE A N 1
ATOM 772 C CA . PHE A 1 100 ? -9.619 -2.686 -2.626 1.00 84.38 100 PHE A CA 1
ATOM 773 C C . PHE A 1 100 ? -8.974 -2.364 -3.984 1.00 84.38 100 PHE A C 1
ATOM 775 O O . PHE A 1 100 ? -7.937 -2.929 -4.328 1.00 84.38 100 PHE A O 1
ATOM 782 N N . ILE A 1 101 ? -9.548 -1.421 -4.740 1.00 86.69 101 ILE A N 1
ATOM 783 C CA . ILE A 1 101 ? -8.966 -0.947 -6.005 1.00 86.69 101 ILE A CA 1
ATOM 784 C C . ILE A 1 101 ? -7.622 -0.248 -5.760 1.00 86.69 101 ILE A C 1
ATOM 786 O O . ILE A 1 101 ? -6.673 -0.493 -6.502 1.00 86.69 101 ILE A O 1
ATOM 790 N N . SER A 1 102 ? -7.517 0.587 -4.723 1.00 85.25 102 SER A N 1
ATOM 791 C CA . SER A 1 102 ? -6.258 1.243 -4.358 1.00 85.25 102 SER A CA 1
ATOM 792 C C . SER A 1 102 ? -5.170 0.244 -3.975 1.00 85.25 102 SER A C 1
ATOM 794 O O . SER A 1 102 ? -4.053 0.380 -4.457 1.00 85.25 102 SER A O 1
ATOM 796 N N . VAL A 1 103 ? -5.497 -0.789 -3.194 1.00 82.31 103 VAL A N 1
ATOM 797 C CA . VAL A 1 103 ? -4.550 -1.853 -2.812 1.00 82.31 103 VAL A CA 1
ATOM 798 C C . VAL A 1 103 ? -4.035 -2.615 -4.039 1.00 82.31 103 VAL A C 1
ATOM 800 O O . VAL A 1 103 ? -2.837 -2.875 -4.167 1.00 82.31 103 VAL A O 1
ATOM 803 N N . LEU A 1 104 ? -4.924 -2.942 -4.982 1.00 80.44 104 LEU A N 1
ATOM 804 C CA . LEU A 1 104 ? -4.540 -3.562 -6.256 1.00 80.44 104 LEU A CA 1
ATOM 805 C C . LEU A 1 104 ? -3.599 -2.670 -7.076 1.00 80.44 104 LEU A C 1
ATOM 807 O O . LEU A 1 104 ? -2.661 -3.162 -7.699 1.00 80.44 104 LEU A O 1
ATOM 811 N N . ALA A 1 105 ? -3.851 -1.363 -7.082 1.00 81.62 105 ALA A N 1
ATOM 812 C CA . ALA A 1 105 ? -3.050 -0.410 -7.836 1.00 81.62 105 ALA A CA 1
ATOM 813 C C . ALA A 1 105 ? -1.694 -0.097 -7.181 1.00 81.62 105 ALA A C 1
ATOM 815 O O . ALA A 1 105 ? -0.720 0.136 -7.896 1.00 81.62 105 ALA A O 1
ATOM 816 N N . GLU A 1 106 ? -1.616 -0.113 -5.849 1.00 77.19 106 GLU A N 1
ATOM 817 C CA . GLU A 1 106 ? -0.378 0.072 -5.079 1.00 77.19 106 GLU A CA 1
ATOM 818 C C . GLU A 1 106 ? 0.566 -1.130 -5.223 1.00 77.19 106 GLU A C 1
ATOM 820 O O . GLU A 1 106 ? 1.779 -0.977 -5.342 1.00 77.19 106 GLU A O 1
ATOM 825 N N . THR A 1 107 ? 0.000 -2.334 -5.314 1.00 74.31 107 THR A N 1
ATOM 826 C CA . THR A 1 107 ? 0.756 -3.575 -5.547 1.00 74.31 107 THR A CA 1
ATOM 827 C C . THR A 1 107 ? 1.133 -3.790 -7.015 1.00 74.31 107 THR A C 1
ATOM 829 O O . THR A 1 107 ? 1.702 -4.823 -7.335 1.00 74.31 107 THR A O 1
ATOM 832 N N . ASN A 1 108 ? 0.842 -2.832 -7.910 1.00 71.38 108 ASN A N 1
ATOM 833 C CA . ASN A 1 108 ? 1.101 -2.903 -9.358 1.00 71.38 108 ASN A CA 1
ATOM 834 C C . ASN A 1 108 ? 0.609 -4.203 -10.022 1.00 71.38 108 ASN A C 1
ATOM 836 O O . ASN A 1 108 ? 1.149 -4.631 -11.039 1.00 71.38 108 ASN A O 1
ATOM 840 N N . ARG A 1 109 ? -0.436 -4.842 -9.480 1.00 72.94 109 ARG A N 1
ATOM 841 C CA . ARG A 1 109 ? -0.969 -6.088 -10.039 1.00 72.94 109 ARG A CA 1
ATOM 842 C C . ARG A 1 109 ? -2.018 -5.827 -11.106 1.00 72.94 109 ARG A C 1
ATOM 844 O O . ARG A 1 109 ? -2.685 -4.792 -11.132 1.00 72.94 109 ARG A O 1
ATOM 851 N N . THR A 1 110 ? -2.196 -6.810 -11.989 1.00 67.94 110 THR A N 1
ATOM 852 C CA . THR A 1 110 ? -3.218 -6.779 -13.042 1.00 67.94 110 THR A CA 1
ATOM 853 C C . THR A 1 110 ? -4.579 -6.422 -12.439 1.00 67.94 110 THR A C 1
ATOM 855 O O . THR A 1 110 ? -5.001 -7.103 -11.498 1.00 67.94 110 THR A O 1
ATOM 858 N N . PRO A 1 111 ? -5.296 -5.401 -12.942 1.00 67.25 111 PRO A N 1
ATOM 859 C CA . PRO A 1 111 ? -5.163 -4.704 -14.232 1.00 67.25 111 PRO A CA 1
ATOM 860 C C . PRO A 1 111 ? -4.275 -3.437 -14.249 1.00 67.25 111 PRO A C 1
ATOM 862 O O . PRO A 1 111 ? -4.171 -2.802 -15.295 1.00 67.25 111 PRO A O 1
ATOM 865 N N . PHE A 1 112 ? -3.653 -3.048 -13.132 1.00 72.12 112 PHE A N 1
ATOM 866 C CA . PHE A 1 112 ? -2.873 -1.807 -12.979 1.00 72.12 112 PHE A CA 1
ATOM 867 C C . PHE A 1 112 ? -1.356 -2.021 -13.087 1.00 72.12 112 PHE A C 1
ATOM 869 O O . PHE A 1 112 ? -0.566 -1.363 -12.413 1.00 72.12 112 PHE A O 1
ATOM 876 N N . ASP A 1 113 ? -0.950 -2.928 -13.968 1.00 68.81 113 ASP A N 1
ATOM 877 C CA . ASP A 1 113 ? 0.443 -3.319 -14.163 1.00 68.81 113 ASP A CA 1
ATOM 878 C C . ASP A 1 113 ? 1.107 -2.542 -15.319 1.00 68.81 113 ASP A C 1
ATOM 880 O O . ASP A 1 113 ? 1.524 -3.083 -16.339 1.00 68.81 113 ASP A O 1
ATOM 884 N N . LEU A 1 114 ? 1.169 -1.216 -15.197 1.00 61.38 114 LEU A N 1
ATOM 885 C CA . LEU A 1 114 ? 1.743 -0.332 -16.227 1.00 61.38 114 LEU A CA 1
ATOM 886 C C . LEU A 1 114 ? 3.282 -0.364 -16.293 1.00 61.38 114 LEU A C 1
ATOM 888 O O . LEU A 1 114 ? 3.885 0.366 -17.080 1.00 61.38 114 LEU A O 1
ATOM 892 N N . VAL A 1 115 ? 3.918 -1.145 -15.424 1.00 55.72 115 VAL A N 1
ATOM 893 C CA . VAL A 1 115 ? 5.339 -1.030 -15.072 1.00 55.72 115 VAL A CA 1
ATOM 894 C C . VAL A 1 115 ? 6.069 -2.335 -15.346 1.00 55.72 115 VAL A C 1
ATOM 896 O O . VAL A 1 115 ? 7.210 -2.300 -15.808 1.00 55.72 115 VAL A O 1
ATOM 899 N N . GLU A 1 116 ? 5.405 -3.464 -15.087 1.00 55.81 116 GLU A N 1
ATOM 900 C CA . GLU A 1 116 ? 5.900 -4.814 -15.343 1.00 55.81 116 GLU A CA 1
ATOM 901 C C . GLU A 1 116 ? 5.410 -5.357 -16.694 1.00 55.81 116 GLU A C 1
ATOM 903 O O . GLU A 1 116 ? 5.989 -6.318 -17.200 1.00 55.81 116 GLU A O 1
ATOM 908 N N . ALA A 1 117 ? 4.429 -4.704 -17.341 1.00 52.75 117 ALA A N 1
ATOM 909 C CA . ALA A 1 117 ? 3.970 -5.059 -18.682 1.00 52.75 117 ALA A CA 1
ATOM 910 C C . ALA A 1 117 ? 5.115 -5.015 -19.714 1.00 52.75 117 ALA A C 1
ATOM 912 O O . ALA A 1 117 ? 5.417 -3.995 -20.343 1.00 52.75 117 ALA A O 1
ATOM 913 N N . GLU A 1 118 ? 5.679 -6.198 -19.955 1.00 50.91 118 GLU A N 1
ATOM 914 C CA . GLU A 1 118 ? 6.694 -6.559 -20.954 1.00 50.91 118 GLU A CA 1
ATOM 915 C C . GLU A 1 118 ? 6.382 -6.078 -22.383 1.00 50.91 118 GLU A C 1
ATOM 917 O O . GLU A 1 118 ? 7.259 -6.037 -23.246 1.00 50.91 118 GLU A O 1
ATOM 922 N N . SER A 1 119 ? 5.129 -5.692 -22.626 1.00 44.66 119 SER A N 1
ATOM 923 C CA . SER A 1 119 ? 4.587 -5.285 -23.918 1.00 44.66 119 SER A CA 1
ATOM 924 C C . SER A 1 119 ? 4.861 -3.819 -24.283 1.00 44.66 119 SER A C 1
ATOM 926 O O . SER A 1 119 ? 4.885 -3.498 -25.471 1.00 44.66 119 SER A O 1
ATOM 928 N N . GLU A 1 120 ? 5.052 -2.917 -23.309 1.00 47.50 120 GLU A N 1
ATOM 929 C CA . GLU A 1 120 ? 5.082 -1.464 -23.577 1.00 47.50 120 GLU A CA 1
ATOM 930 C C . GLU A 1 120 ? 6.487 -0.845 -23.506 1.00 47.50 120 GLU A C 1
ATOM 932 O O . GLU A 1 120 ? 6.799 0.084 -24.254 1.00 47.50 120 GLU A O 1
ATOM 937 N N . LEU A 1 121 ? 7.362 -1.369 -22.644 1.00 48.69 121 LEU A N 1
ATOM 938 C CA . LEU A 1 121 ? 8.752 -0.938 -22.482 1.00 48.69 121 LEU A CA 1
ATOM 939 C C . LEU A 1 121 ? 9.582 -2.168 -22.112 1.00 48.69 121 LEU A C 1
ATOM 941 O O . LEU A 1 121 ? 9.496 -2.616 -20.975 1.00 48.69 121 LEU A O 1
ATOM 945 N N . VAL A 1 122 ? 10.363 -2.703 -23.061 1.00 45.94 122 VAL A N 1
ATOM 946 C CA . VAL A 1 122 ? 11.277 -3.858 -22.903 1.00 45.94 122 VAL A CA 1
ATOM 947 C C . VAL A 1 122 ? 11.862 -3.911 -21.481 1.00 45.94 122 VAL A C 1
ATOM 949 O O . VAL A 1 122 ? 12.806 -3.188 -21.176 1.00 45.94 122 VAL A O 1
ATOM 952 N N . SER A 1 123 ? 11.255 -4.722 -20.605 1.00 50.28 123 SER A N 1
ATOM 953 C CA . SER A 1 123 ? 11.700 -5.026 -19.235 1.00 50.28 123 SER A CA 1
ATOM 954 C C . SER A 1 123 ? 12.163 -3.843 -18.354 1.00 50.28 123 SER A C 1
ATOM 956 O O . SER A 1 123 ? 13.068 -4.025 -17.538 1.00 50.28 123 SER A O 1
ATOM 958 N N . GLY A 1 124 ? 11.563 -2.651 -18.478 1.00 58.78 124 GLY A N 1
ATOM 959 C CA . GLY A 1 124 ? 11.691 -1.529 -17.524 1.00 58.78 124 GLY A CA 1
ATOM 960 C C . GLY A 1 124 ? 13.055 -1.381 -16.821 1.00 58.78 124 GLY A C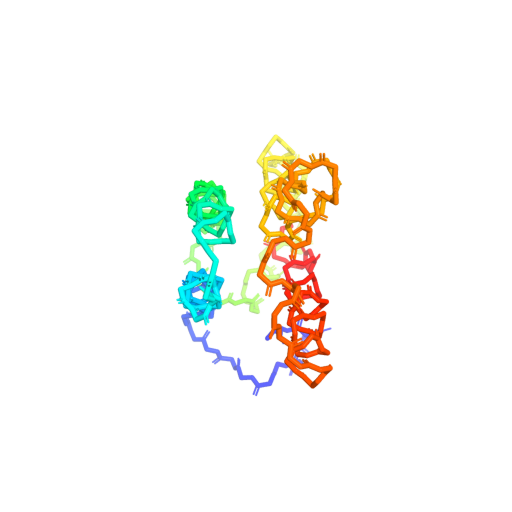 1
ATOM 961 O O . GLY A 1 124 ? 14.102 -1.375 -17.465 1.00 58.78 124 GLY A O 1
ATOM 962 N N . PHE A 1 125 ? 13.043 -1.267 -15.487 1.00 56.62 125 PHE A N 1
ATOM 963 C CA . PHE A 1 125 ? 14.253 -1.244 -14.649 1.00 56.62 125 PHE A CA 1
ATOM 964 C C . PHE A 1 125 ? 14.801 -2.648 -14.322 1.00 56.62 125 PHE A C 1
ATOM 966 O O . PHE A 1 125 ? 15.935 -2.759 -13.871 1.00 56.62 125 PHE A O 1
ATOM 973 N N . MET A 1 126 ? 14.049 -3.726 -14.571 1.00 60.72 126 MET A N 1
ATOM 974 C CA . MET A 1 126 ? 14.481 -5.104 -14.280 1.00 60.72 126 MET A CA 1
ATOM 975 C C . MET A 1 126 ? 15.541 -5.632 -15.257 1.00 60.72 126 MET A C 1
ATOM 977 O O . MET A 1 126 ? 16.284 -6.542 -14.906 1.00 60.72 126 MET A O 1
ATOM 981 N N . THR A 1 127 ? 15.631 -5.065 -16.467 1.00 56.81 127 THR A N 1
ATOM 982 C CA . THR A 1 127 ? 16.620 -5.450 -17.497 1.00 56.81 127 THR A CA 1
ATOM 983 C C . THR A 1 127 ? 18.070 -5.324 -17.052 1.00 56.81 127 THR A C 1
ATOM 985 O O . THR A 1 127 ? 18.918 -6.091 -17.504 1.00 56.81 127 THR A O 1
ATOM 988 N N . GLU A 1 128 ? 18.370 -4.319 -16.235 1.00 61.81 128 GLU A N 1
ATOM 989 C CA . GLU A 1 128 ? 19.747 -3.902 -15.964 1.00 61.81 128 GLU A CA 1
ATOM 990 C C . GLU A 1 128 ? 20.231 -4.311 -14.571 1.00 61.81 128 GLU A C 1
ATOM 992 O O . GLU A 1 128 ? 21.424 -4.221 -14.271 1.00 61.81 128 GLU A O 1
ATOM 997 N N . HIS A 1 129 ? 19.322 -4.805 -13.728 1.00 67.12 129 HIS A N 1
ATOM 998 C CA . HIS A 1 129 ? 19.630 -5.217 -12.366 1.00 67.12 129 HIS A CA 1
ATOM 999 C C . HIS A 1 129 ? 20.083 -6.676 -12.304 1.00 67.12 129 HIS A C 1
ATOM 1001 O O . HIS A 1 129 ? 19.530 -7.565 -12.947 1.00 67.12 129 HIS A O 1
ATOM 1007 N N . GLY A 1 130 ? 21.111 -6.938 -11.493 1.00 69.62 130 GLY A N 1
ATOM 1008 C CA . GLY A 1 130 ? 21.586 -8.299 -11.241 1.00 69.62 130 GLY A CA 1
ATOM 1009 C C . GLY A 1 130 ? 20.538 -9.164 -10.526 1.00 69.62 130 GLY A C 1
ATOM 1010 O O . GLY A 1 130 ? 19.629 -8.654 -9.869 1.00 69.62 130 GLY A O 1
ATOM 1011 N N . SER A 1 131 ? 20.707 -10.489 -10.586 1.00 72.31 131 SER A N 1
ATOM 1012 C CA . SER A 1 131 ? 19.731 -11.467 -10.067 1.00 72.31 131 SER A CA 1
ATOM 1013 C C . SER A 1 131 ? 19.335 -11.260 -8.600 1.00 72.31 131 SER A C 1
ATOM 1015 O O . SER A 1 131 ? 18.199 -11.523 -8.224 1.00 72.31 131 SER A O 1
ATOM 1017 N N . LEU A 1 132 ? 20.247 -10.764 -7.763 1.00 79.31 132 LEU A N 1
ATOM 1018 C CA . LEU A 1 132 ? 19.991 -10.517 -6.344 1.00 79.31 132 LEU A CA 1
ATOM 1019 C C . LEU A 1 132 ? 19.051 -9.323 -6.122 1.00 79.31 132 LEU A C 1
ATOM 1021 O O . LEU A 1 132 ? 18.167 -9.392 -5.276 1.00 79.31 132 LEU A O 1
ATOM 1025 N N . VAL A 1 133 ? 19.203 -8.252 -6.902 1.00 76.50 133 VAL A N 1
ATOM 1026 C CA . VAL A 1 133 ? 18.330 -7.070 -6.827 1.00 76.50 133 VAL A CA 1
ATOM 1027 C C . VAL A 1 133 ? 16.930 -7.416 -7.340 1.00 76.50 133 VAL A C 1
ATOM 1029 O O . VAL A 1 133 ? 15.941 -7.043 -6.718 1.00 76.50 133 VAL A O 1
ATOM 1032 N N . PHE A 1 134 ? 16.849 -8.218 -8.405 1.00 73.25 134 PHE A N 1
ATOM 1033 C CA . PHE A 1 134 ? 15.593 -8.774 -8.912 1.00 73.25 134 PHE A CA 1
ATOM 1034 C C . PHE A 1 134 ? 14.833 -9.557 -7.829 1.00 73.25 134 PHE A C 1
ATOM 1036 O O . PHE A 1 134 ? 13.656 -9.302 -7.600 1.00 73.25 134 PHE A O 1
ATOM 1043 N N . VAL A 1 135 ? 15.510 -10.445 -7.089 1.00 80.88 135 VAL A N 1
ATOM 1044 C CA . VAL A 1 135 ? 14.884 -11.203 -5.988 1.00 80.88 135 VAL A CA 1
ATOM 1045 C C . VAL A 1 135 ? 14.323 -10.282 -4.901 1.00 80.88 135 VAL A C 1
ATOM 1047 O O . VAL A 1 135 ? 13.220 -10.526 -4.416 1.00 80.88 135 VAL A O 1
ATOM 1050 N N . PHE A 1 136 ? 15.040 -9.218 -4.529 1.00 80.12 136 PHE A N 1
ATOM 1051 C CA . PHE A 1 136 ? 14.546 -8.271 -3.527 1.00 80.12 136 PHE A CA 1
ATOM 1052 C C . PHE A 1 136 ? 13.335 -7.464 -3.998 1.00 80.12 136 PHE A C 1
ATOM 1054 O O . PHE A 1 136 ? 12.491 -7.140 -3.166 1.00 80.12 136 PHE A O 1
ATOM 1061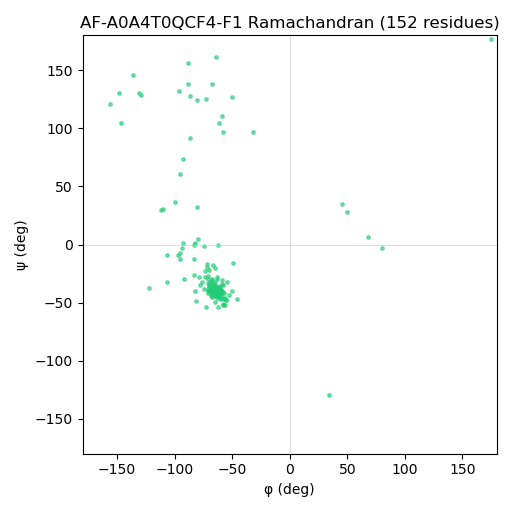 N N . PHE A 1 137 ? 13.203 -7.186 -5.299 1.00 76.50 137 PHE A N 1
ATOM 1062 C CA . PHE A 1 137 ? 11.993 -6.560 -5.829 1.00 76.50 137 PHE A CA 1
ATOM 1063 C C . PHE A 1 137 ? 10.769 -7.461 -5.691 1.00 76.50 137 PHE A C 1
ATOM 1065 O O . PHE A 1 137 ? 9.772 -7.014 -5.134 1.00 76.50 137 PHE A O 1
ATOM 1072 N N . PHE A 1 138 ? 10.860 -8.730 -6.106 1.00 75.31 138 PHE A N 1
ATOM 1073 C CA . PHE A 1 138 ? 9.747 -9.668 -5.921 1.00 75.31 138 PHE A CA 1
ATOM 1074 C C . PHE A 1 138 ? 9.433 -9.869 -4.444 1.00 75.31 138 PHE A C 1
ATOM 1076 O O . PHE A 1 138 ? 8.272 -9.829 -4.057 1.00 75.31 138 PHE A O 1
ATOM 1083 N N . LEU A 1 139 ? 10.450 -10.037 -3.595 1.00 81.25 139 LEU A N 1
ATOM 1084 C CA . LEU A 1 139 ? 10.232 -10.183 -2.157 1.00 81.25 139 LEU A CA 1
ATOM 1085 C C . LEU A 1 139 ? 9.518 -8.959 -1.562 1.00 81.25 139 LEU A C 1
ATOM 1087 O O . LEU A 1 139 ? 8.601 -9.123 -0.764 1.00 81.25 139 LEU A O 1
ATOM 1091 N N . GLY A 1 140 ? 9.921 -7.749 -1.958 1.00 77.69 140 GLY A N 1
ATOM 1092 C CA . GLY A 1 140 ? 9.286 -6.506 -1.524 1.00 77.69 140 GLY A CA 1
ATOM 1093 C C . GLY A 1 140 ? 7.840 -6.381 -2.002 1.00 77.69 140 GLY A C 1
ATOM 1094 O O . GLY A 1 140 ? 6.976 -6.014 -1.213 1.00 77.69 140 GLY A O 1
ATOM 1095 N N . GLU A 1 141 ? 7.565 -6.742 -3.254 1.00 74.12 141 GLU A N 1
ATOM 1096 C CA . GLU A 1 141 ? 6.213 -6.731 -3.819 1.00 74.12 141 GLU A CA 1
ATOM 1097 C C . GLU A 1 141 ? 5.293 -7.756 -3.135 1.00 74.12 141 GLU A C 1
ATOM 1099 O O . GLU A 1 141 ? 4.148 -7.456 -2.814 1.00 74.12 141 GLU A O 1
ATOM 1104 N N . TYR A 1 142 ? 5.785 -8.962 -2.840 1.00 75.12 142 TYR A N 1
ATOM 1105 C CA . TYR A 1 142 ? 4.997 -9.955 -2.104 1.00 75.12 142 TYR A CA 1
ATOM 1106 C C . TYR A 1 142 ? 4.798 -9.571 -0.632 1.00 75.12 142 TYR A C 1
ATOM 1108 O O . TYR A 1 142 ? 3.722 -9.804 -0.086 1.00 75.12 142 TYR A O 1
ATOM 1116 N N . SER A 1 143 ? 5.789 -8.937 -0.002 1.00 74.94 143 SER A N 1
ATOM 1117 C CA . SER A 1 143 ? 5.653 -8.430 1.367 1.00 74.94 143 SER A CA 1
ATOM 1118 C C . SER A 1 143 ? 4.615 -7.310 1.459 1.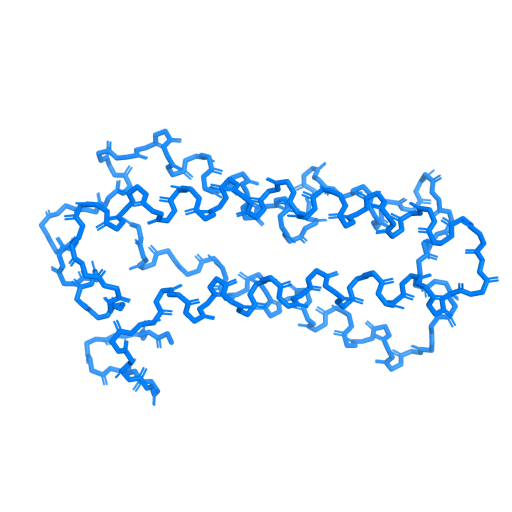00 74.94 143 SER A C 1
ATOM 1120 O O . SER A 1 143 ? 3.826 -7.300 2.400 1.00 74.94 143 SER A O 1
ATOM 1122 N N . SER A 1 144 ? 4.570 -6.390 0.487 1.00 74.44 144 SER A N 1
ATOM 1123 C CA . SER A 1 144 ? 3.573 -5.311 0.485 1.00 74.44 144 SER A CA 1
ATOM 1124 C C . SER A 1 144 ? 2.153 -5.837 0.260 1.00 74.44 144 SER A C 1
ATOM 1126 O O . SER A 1 144 ? 1.212 -5.340 0.875 1.00 74.44 144 SER A O 1
ATOM 1128 N N . ILE A 1 145 ? 1.993 -6.893 -0.546 1.00 71.00 145 ILE A N 1
ATOM 1129 C CA . ILE A 1 145 ? 0.715 -7.600 -0.708 1.00 71.00 145 ILE A CA 1
ATOM 1130 C C . ILE A 1 145 ? 0.218 -8.118 0.647 1.00 71.00 145 ILE A C 1
ATOM 1132 O O . ILE A 1 145 ? -0.925 -7.844 1.009 1.00 71.00 145 ILE A O 1
ATOM 1136 N N . GLU A 1 146 ? 1.049 -8.836 1.408 1.00 58.34 146 GLU A N 1
ATOM 1137 C CA . GLU A 1 146 ? 0.657 -9.384 2.716 1.00 58.34 146 GLU A CA 1
ATOM 1138 C C . GLU A 1 146 ? 0.309 -8.290 3.733 1.00 58.34 146 GLU A C 1
ATOM 1140 O O . GLU A 1 146 ? -0.682 -8.409 4.462 1.00 58.34 146 GLU A O 1
ATOM 1145 N N . ASP A 1 147 ? 1.092 -7.211 3.747 1.00 61.66 147 ASP A N 1
ATOM 1146 C CA . ASP A 1 147 ? 0.924 -6.118 4.699 1.00 61.66 147 ASP A CA 1
ATOM 1147 C C . ASP A 1 147 ? -0.395 -5.354 4.497 1.00 61.66 147 ASP A C 1
ATOM 1149 O O . ASP A 1 147 ? -1.035 -4.935 5.469 1.00 61.66 147 ASP A O 1
ATOM 1153 N N . ILE A 1 148 ? -0.818 -5.187 3.242 1.00 62.81 148 I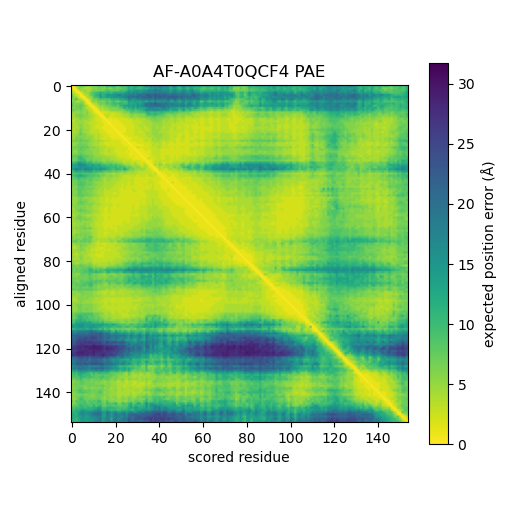LE A N 1
ATOM 1154 C CA . ILE A 1 148 ? -1.976 -4.366 2.880 1.00 62.81 148 ILE A CA 1
ATOM 1155 C C . ILE A 1 148 ? -3.270 -5.200 2.820 1.00 62.81 148 ILE A C 1
ATOM 1157 O O . ILE A 1 148 ? -4.344 -4.687 3.127 1.00 62.81 148 ILE A O 1
ATOM 1161 N N . ILE A 1 149 ? -3.201 -6.496 2.487 1.00 58.50 149 ILE A N 1
ATOM 1162 C CA . ILE A 1 149 ? -4.393 -7.356 2.358 1.00 58.50 149 ILE A CA 1
ATOM 1163 C C . ILE A 1 149 ? -5.056 -7.704 3.685 1.00 58.50 149 ILE A C 1
ATOM 1165 O O . ILE A 1 149 ? -6.221 -8.094 3.661 1.00 58.50 149 ILE A O 1
ATOM 1169 N N . CYS A 1 150 ? -4.375 -7.576 4.828 1.00 52.78 150 CYS A N 1
ATOM 1170 C CA . CYS A 1 150 ? -4.948 -7.967 6.113 1.00 52.78 150 CYS A CA 1
ATOM 1171 C C . CYS A 1 150 ? -6.211 -7.131 6.419 1.00 52.78 150 CYS A C 1
ATOM 1173 O O . CYS A 1 150 ? -6.104 -5.967 6.810 1.00 52.78 150 CYS A O 1
ATOM 1175 N N . PRO A 1 151 ? -7.423 -7.705 6.275 1.00 48.34 151 PRO A N 1
ATOM 1176 C CA . PRO A 1 151 ? -8.659 -6.934 6.261 1.00 48.34 151 PRO A CA 1
ATOM 1177 C C . PRO A 1 151 ? -9.146 -6.606 7.670 1.00 48.34 151 PRO A C 1
ATOM 1179 O O . PRO A 1 151 ? -10.154 -5.938 7.813 1.00 48.34 151 PRO A O 1
ATOM 1182 N N . ASN A 1 152 ? -8.423 -7.010 8.721 1.00 49.38 152 ASN A N 1
ATOM 1183 C CA . ASN A 1 152 ? -8.811 -6.768 10.116 1.00 49.38 152 ASN A CA 1
ATOM 1184 C C . ASN A 1 152 ? -8.889 -5.272 10.490 1.00 49.38 152 ASN A C 1
ATOM 1186 O O . ASN A 1 152 ? -9.169 -4.940 11.635 1.00 49.38 152 ASN A O 1
ATOM 1190 N N . TYR A 1 153 ? -8.610 -4.359 9.561 1.00 50.62 153 TYR A N 1
ATOM 1191 C CA . TYR A 1 153 ? -8.739 -2.919 9.754 1.00 50.62 153 TYR A CA 1
ATOM 1192 C C . TYR A 1 153 ? -10.067 -2.344 9.214 1.00 50.62 153 TYR A C 1
ATOM 1194 O O . TYR A 1 153 ? -10.373 -1.191 9.519 1.00 50.62 153 TYR A O 1
ATOM 1202 N N . LEU A 1 154 ? -10.878 -3.129 8.486 1.00 45.28 154 LEU A N 1
ATOM 1203 C CA . LEU A 1 154 ? -12.163 -2.760 7.863 1.00 45.28 154 LEU A CA 1
ATOM 1204 C C . LEU A 1 154 ? -13.239 -3.821 8.146 1.00 45.28 154 LEU A C 1
ATOM 1206 O O . LEU A 1 154 ? -14.361 -3.435 8.544 1.00 45.28 154 LEU A O 1
#

Nearest PDB structures (foldseek):
  7o71-assembly1_1  TM=9.571E-01  e=1.333E-10  Yarrowia lipolytica
  7zm8-assembly1_1  TM=9.037E-01  e=3.736E-11  Thermochaetoides thermophila DSM 1495
  8ud1-assembly1_1H  TM=9.482E-01  e=3.464E-09  Sus scrofa
  5xtc-assembly1_s  TM=9.544E-01  e=6.712E-09  Homo sapiens
  8ueu-assembly1_1H  TM=9.279E-01  e=5.762E-09  Sus scrofa

Secondary structure (DSSP, 8-state):
-EEETTEES---TTHHHHHHHHHHHHHHHHHHHHHHSS-HHHHHHHHHHHHHHHHHHHHHHHHHHHHHHHH----HHHHHHHTTSS-TTTTTHHHHHHHHHHHHHHTT-TTS-TTT-TTTSTTTTTTTS-HHHHHHHHHHHHHHHHHHH-GGG-

Mean predicted aligned error: 8.11 Å